Protein AF-A0A2C0EFX5-F1 (afdb_monomer)

Structure (mmCIF, N/CA/C/O backbone):
data_AF-A0A2C0EFX5-F1
#
_entry.id   AF-A0A2C0EFX5-F1
#
loop_
_atom_site.group_PDB
_atom_site.id
_atom_site.type_symbol
_atom_site.label_atom_id
_atom_site.label_alt_id
_atom_site.label_comp_id
_atom_site.label_asym_id
_atom_site.label_entity_id
_atom_site.label_seq_id
_atom_site.pdbx_PDB_ins_code
_atom_site.Cartn_x
_atom_site.Cartn_y
_atom_site.Cartn_z
_atom_site.occupancy
_atom_site.B_iso_or_equiv
_atom_site.auth_seq_id
_atom_site.auth_comp_id
_atom_site.auth_asym_id
_atom_site.auth_atom_id
_atom_site.pdbx_PDB_model_num
ATOM 1 N N . MET A 1 1 ? 9.818 -48.007 -25.450 1.00 40.53 1 MET A N 1
ATOM 2 C CA . MET A 1 1 ? 8.896 -46.866 -25.624 1.00 40.53 1 MET A CA 1
ATOM 3 C C . MET A 1 1 ? 9.176 -45.906 -24.484 1.00 40.53 1 MET A C 1
ATOM 5 O O . MET A 1 1 ? 8.960 -46.279 -23.339 1.00 40.53 1 MET A O 1
ATOM 9 N N . SER A 1 2 ? 9.790 -44.759 -24.771 1.00 42.03 2 SER A N 1
ATOM 10 C CA . SER A 1 2 ? 10.144 -43.770 -23.748 1.00 42.03 2 SER A CA 1
ATOM 11 C C . SER A 1 2 ? 8.914 -42.927 -23.426 1.00 42.03 2 SER A C 1
ATOM 13 O O . SER A 1 2 ? 8.436 -42.193 -24.284 1.00 42.03 2 SER A O 1
ATOM 15 N N . ASN A 1 3 ? 8.397 -43.044 -22.203 1.00 45.78 3 ASN A N 1
ATOM 16 C CA . ASN A 1 3 ? 7.350 -42.163 -21.693 1.00 45.78 3 ASN A CA 1
ATOM 17 C C . ASN A 1 3 ? 7.977 -40.821 -21.306 1.00 45.78 3 ASN A C 1
ATOM 19 O O . ASN A 1 3 ? 8.459 -40.649 -20.189 1.00 45.78 3 ASN A O 1
ATOM 23 N N . THR A 1 4 ? 7.982 -39.862 -22.226 1.00 54.28 4 THR A N 1
ATOM 24 C CA . THR A 1 4 ? 8.197 -38.454 -21.884 1.00 54.28 4 THR A CA 1
ATOM 25 C C . THR A 1 4 ? 6.883 -37.872 -21.384 1.00 54.28 4 THR A C 1
ATOM 27 O O . THR A 1 4 ? 5.953 -37.666 -22.162 1.00 54.28 4 THR A O 1
ATOM 30 N N . VAL A 1 5 ? 6.805 -37.626 -20.075 1.00 57.25 5 VAL A N 1
ATOM 31 C CA . VAL A 1 5 ? 5.749 -36.805 -19.472 1.00 57.25 5 VAL A CA 1
ATOM 32 C C . VAL A 1 5 ? 5.869 -35.393 -20.064 1.00 57.25 5 VAL A C 1
ATOM 34 O O . VAL A 1 5 ? 6.968 -34.833 -20.029 1.00 57.25 5 VAL A O 1
ATOM 37 N N . PRO A 1 6 ? 4.803 -34.808 -20.637 1.00 56.25 6 PRO A N 1
ATOM 38 C CA . PRO A 1 6 ? 4.857 -33.443 -21.140 1.00 56.25 6 PRO A CA 1
ATOM 39 C C . PRO A 1 6 ? 5.128 -32.486 -19.975 1.00 56.25 6 PRO A C 1
ATOM 41 O O . PRO A 1 6 ? 4.400 -32.474 -18.983 1.00 56.25 6 PRO A O 1
ATOM 44 N N . ILE A 1 7 ? 6.196 -31.694 -20.093 1.00 58.59 7 ILE A N 1
ATOM 45 C CA . ILE A 1 7 ? 6.499 -30.601 -19.168 1.00 58.59 7 ILE A CA 1
ATOM 46 C C . ILE A 1 7 ? 5.364 -29.591 -19.321 1.00 58.59 7 ILE A C 1
ATOM 48 O O . ILE A 1 7 ? 5.275 -28.887 -20.326 1.00 58.59 7 ILE A O 1
ATOM 52 N N . GLN A 1 8 ? 4.462 -29.560 -18.345 1.00 55.75 8 GLN A N 1
ATOM 53 C CA . GLN A 1 8 ? 3.417 -28.556 -18.277 1.00 55.75 8 GLN A CA 1
ATOM 54 C C . GLN A 1 8 ? 4.101 -27.200 -18.098 1.00 55.75 8 GLN A C 1
ATOM 56 O O . GLN A 1 8 ? 4.722 -26.948 -17.067 1.00 55.75 8 GLN A O 1
ATOM 61 N N . SER A 1 9 ? 4.045 -26.348 -19.122 1.00 58.72 9 SER A N 1
ATOM 62 C CA . SER A 1 9 ? 4.563 -24.985 -19.044 1.00 58.72 9 SER A CA 1
ATOM 63 C C . SER A 1 9 ? 3.825 -24.261 -17.918 1.00 58.72 9 SER A C 1
ATOM 65 O O . SER A 1 9 ? 2.638 -23.956 -18.050 1.00 58.72 9 SER A O 1
ATOM 67 N N . SER A 1 10 ? 4.492 -24.033 -16.788 1.00 71.12 10 SER A N 1
ATOM 68 C CA . SER A 1 10 ? 3.919 -23.271 -15.685 1.00 71.12 10 SER A CA 1
ATOM 69 C C . SER A 1 10 ? 3.781 -21.820 -16.133 1.00 71.12 10 SER A C 1
ATOM 71 O O . SER A 1 10 ? 4.781 -21.124 -16.308 1.00 71.12 10 SER A O 1
ATOM 73 N N . VAL A 1 11 ? 2.550 -21.365 -16.355 1.00 80.94 11 VAL A N 1
ATOM 74 C CA . VAL A 1 11 ? 2.281 -19.944 -16.574 1.00 80.94 11 VAL A CA 1
ATOM 75 C C . VAL A 1 11 ? 2.477 -19.238 -15.236 1.00 80.94 11 VAL A C 1
ATOM 77 O O . VAL A 1 11 ? 1.734 -19.488 -14.288 1.00 80.94 11 VAL A O 1
ATOM 80 N N . THR A 1 12 ? 3.489 -18.377 -15.147 1.00 87.94 12 THR A N 1
ATOM 81 C CA . THR A 1 12 ? 3.699 -17.519 -13.976 1.00 87.94 12 THR A CA 1
ATOM 82 C C . THR A 1 12 ? 2.827 -16.272 -14.125 1.00 87.94 12 THR A C 1
ATOM 84 O O . THR A 1 12 ? 2.992 -15.545 -15.106 1.00 87.94 12 THR A O 1
ATOM 87 N N . PRO A 1 13 ? 1.892 -15.997 -13.198 1.00 93.31 13 PRO A N 1
ATOM 88 C CA . PRO A 1 13 ? 1.066 -14.798 -13.276 1.00 93.31 13 PRO A CA 1
ATOM 89 C C . PRO A 1 13 ? 1.918 -13.532 -13.107 1.00 93.31 13 PRO A C 1
ATOM 91 O O . PRO A 1 13 ? 2.782 -13.468 -12.233 1.00 93.31 13 PRO A O 1
ATOM 94 N N . GLY A 1 14 ? 1.645 -12.511 -13.925 1.00 92.75 14 GLY A N 1
ATOM 95 C CA . GLY A 1 14 ? 2.325 -11.212 -13.846 1.00 92.75 14 GLY A CA 1
ATOM 96 C C . GLY A 1 14 ? 1.971 -10.412 -12.589 1.00 92.75 14 GLY A C 1
ATOM 97 O O . GLY A 1 14 ? 2.829 -9.746 -12.013 1.00 92.75 14 GLY A O 1
ATOM 98 N N . VAL A 1 15 ? 0.718 -10.527 -12.135 1.00 92.69 15 VAL A N 1
ATOM 99 C CA . VAL A 1 15 ? 0.187 -9.872 -10.933 1.00 92.69 15 VAL A CA 1
ATOM 100 C C . VAL A 1 15 ? -0.633 -10.880 -10.135 1.00 92.69 15 VAL A C 1
ATOM 102 O O . VAL A 1 15 ? -1.428 -11.628 -10.704 1.00 92.69 15 VAL A O 1
ATOM 105 N N . VAL A 1 16 ? -0.462 -10.887 -8.816 1.00 91.19 16 VAL A N 1
ATOM 106 C CA . VAL A 1 16 ? -1.249 -11.695 -7.878 1.00 91.19 16 VAL A CA 1
ATOM 107 C C . VAL A 1 16 ? -1.812 -10.776 -6.803 1.00 91.19 16 VAL A C 1
ATOM 109 O O . VAL A 1 16 ? -1.049 -10.109 -6.111 1.00 91.19 16 VAL A O 1
ATOM 112 N N . LEU A 1 17 ? -3.134 -10.771 -6.639 1.00 89.94 17 LEU A N 1
ATOM 113 C CA . LEU A 1 17 ? -3.820 -10.130 -5.517 1.00 89.94 17 LEU A CA 1
ATOM 114 C C . LEU A 1 17 ? -4.234 -11.208 -4.512 1.00 89.94 17 LEU A C 1
ATOM 116 O O . LEU A 1 17 ? -4.866 -12.197 -4.886 1.00 89.94 17 LEU A O 1
ATOM 120 N N . LYS A 1 18 ? -3.885 -11.015 -3.241 1.00 88.06 18 LYS A N 1
ATOM 121 C CA . LYS A 1 18 ? -4.399 -11.810 -2.123 1.00 88.06 18 LYS A CA 1
ATOM 122 C C . LYS A 1 18 ? -5.098 -10.898 -1.132 1.00 88.06 18 LYS A C 1
ATOM 124 O O . LYS A 1 18 ? -4.483 -9.956 -0.647 1.00 88.06 18 LYS A O 1
ATOM 129 N N . THR A 1 19 ? -6.329 -11.241 -0.784 1.00 87.50 19 THR A N 1
ATOM 130 C CA . THR A 1 19 ? -7.151 -10.480 0.159 1.00 87.50 19 THR A CA 1
ATOM 131 C C . THR A 1 19 ? -7.339 -11.272 1.442 1.00 87.50 19 THR A C 1
ATOM 133 O O . THR A 1 19 ? -7.639 -12.469 1.409 1.00 87.50 19 THR A O 1
ATOM 136 N N . LYS A 1 20 ? -7.175 -10.601 2.583 1.00 87.25 20 LYS A N 1
ATOM 137 C CA . LYS A 1 20 ? -7.499 -11.121 3.913 1.00 87.25 20 LYS A CA 1
ATOM 1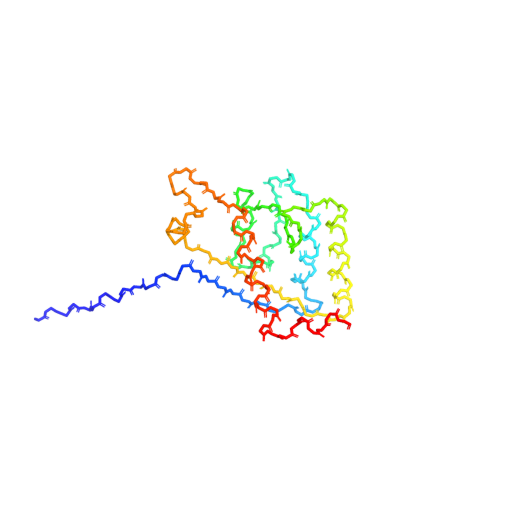38 C C . LYS A 1 20 ? -8.422 -10.137 4.625 1.00 87.25 20 LYS A C 1
ATOM 140 O O . LYS A 1 20 ? -8.174 -8.936 4.619 1.00 87.25 20 LYS A O 1
ATOM 145 N N . PHE A 1 21 ? -9.444 -10.660 5.292 1.00 89.44 21 PHE A N 1
ATOM 146 C CA . PHE A 1 21 ? -10.299 -9.880 6.183 1.00 89.44 21 PHE A CA 1
ATOM 147 C C . PHE A 1 21 ? -9.847 -10.078 7.626 1.00 89.44 21 PHE A C 1
ATOM 149 O O . PHE A 1 21 ? -9.628 -11.207 8.072 1.00 89.44 21 PHE A O 1
ATOM 156 N N . VAL A 1 22 ? -9.691 -8.978 8.352 1.00 88.81 22 VAL A N 1
ATOM 157 C CA . VAL A 1 22 ? -9.206 -8.963 9.728 1.00 88.81 22 VAL A CA 1
ATOM 158 C C . VAL A 1 22 ? -10.310 -8.418 10.625 1.00 88.81 22 VAL A C 1
ATOM 160 O O . VAL A 1 22 ? -10.762 -7.286 10.462 1.00 88.81 22 VAL A O 1
ATOM 163 N N . LEU A 1 23 ? -10.767 -9.256 11.555 1.00 89.44 23 LEU A N 1
ATOM 164 C CA . LEU A 1 23 ? -11.830 -8.903 12.490 1.00 89.44 23 LEU A CA 1
ATOM 165 C C . LEU A 1 23 ? -11.347 -7.874 13.529 1.00 89.44 23 LEU A C 1
ATOM 167 O O . LEU A 1 23 ? -10.163 -7.894 13.906 1.00 89.44 23 LEU A O 1
ATOM 171 N N . PRO A 1 24 ? -12.260 -7.021 14.0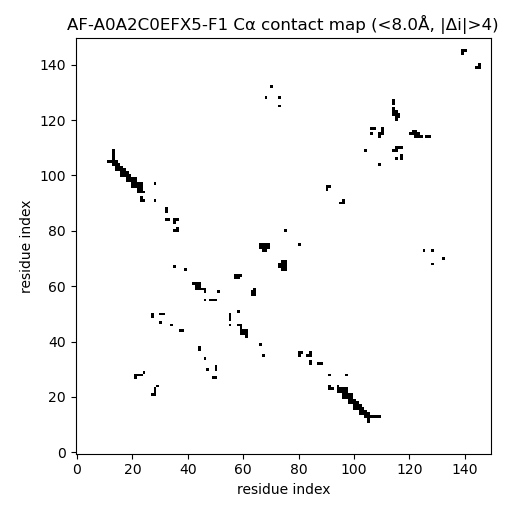30 1.00 83.81 24 PRO A N 1
ATOM 172 C CA . PRO A 1 24 ? -11.972 -6.146 15.164 1.00 83.81 24 PRO A CA 1
ATOM 173 C C . PRO A 1 24 ? -11.575 -6.986 16.390 1.00 83.81 24 PRO A C 1
ATOM 175 O O . PRO A 1 24 ? -12.131 -8.060 16.621 1.00 83.81 24 PRO A O 1
ATOM 178 N N . GLY A 1 25 ? -10.590 -6.527 17.167 1.00 81.81 25 GLY A N 1
ATOM 179 C CA . GLY A 1 25 ? -10.088 -7.230 18.356 1.00 81.81 25 GLY A CA 1
ATOM 180 C C . GLY A 1 25 ? -9.033 -8.311 18.095 1.00 81.81 25 GLY A C 1
ATOM 181 O O . GLY A 1 25 ? -8.560 -8.933 19.042 1.00 81.81 25 GLY A O 1
ATOM 182 N N . SER A 1 26 ? -8.644 -8.548 16.839 1.00 86.12 26 SER A N 1
ATOM 183 C CA . SER A 1 26 ? -7.519 -9.437 16.531 1.00 86.12 26 SER A CA 1
ATOM 184 C C . SER A 1 26 ? -6.171 -8.728 16.693 1.00 86.12 26 SER A C 1
ATOM 186 O O . SER A 1 26 ? -6.031 -7.555 16.338 1.00 86.12 26 SER A O 1
ATOM 188 N N . ASP A 1 27 ? -5.145 -9.470 17.124 1.00 84.94 27 ASP A N 1
ATOM 189 C CA . ASP A 1 27 ? -3.765 -8.965 17.197 1.00 84.94 27 ASP A CA 1
ATOM 190 C C . ASP A 1 27 ? -3.318 -8.346 15.864 1.00 84.94 27 ASP A C 1
ATOM 192 O O . ASP A 1 27 ? -2.615 -7.344 15.843 1.00 84.94 27 ASP A O 1
ATOM 196 N N . ALA A 1 28 ? -3.742 -8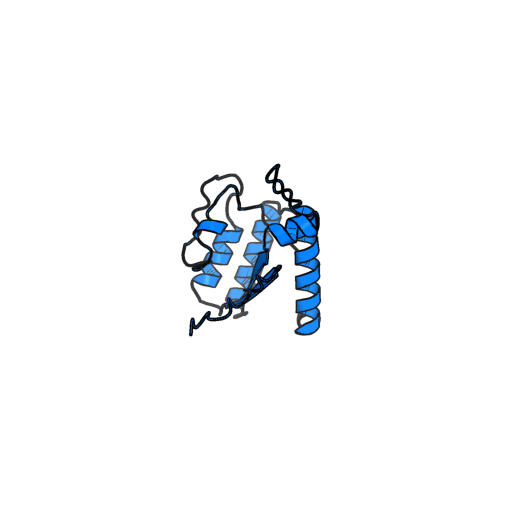.916 14.731 1.00 82.12 28 ALA A N 1
ATOM 197 C CA . ALA A 1 28 ? -3.389 -8.423 13.401 1.00 82.12 28 ALA A CA 1
ATOM 198 C C . ALA A 1 28 ? -3.902 -6.997 13.130 1.00 82.12 28 ALA A C 1
ATOM 200 O O . ALA A 1 28 ? -3.202 -6.218 12.488 1.00 82.12 28 ALA A O 1
ATOM 201 N N . PHE A 1 29 ? -5.084 -6.628 13.635 1.00 86.69 29 PHE A N 1
ATOM 202 C CA . PHE A 1 29 ? -5.582 -5.256 13.514 1.00 86.69 29 PHE A CA 1
ATOM 203 C C . PHE A 1 29 ? -4.737 -4.316 14.382 1.00 86.69 29 PHE A C 1
ATOM 205 O O . PHE A 1 29 ? -4.214 -3.315 13.894 1.00 86.69 29 PHE A O 1
ATOM 212 N N . GLN A 1 30 ? -4.532 -4.672 15.651 1.00 84.31 30 GLN A N 1
ATOM 213 C CA . GLN A 1 30 ? -3.748 -3.864 16.588 1.00 84.31 30 GLN A CA 1
ATOM 214 C C . GLN A 1 30 ? -2.315 -3.624 16.082 1.00 84.31 30 GLN A C 1
ATOM 216 O O . GLN A 1 30 ? -1.830 -2.494 16.051 1.00 84.31 30 GLN A O 1
ATOM 221 N N . ASN A 1 31 ? -1.671 -4.670 15.576 1.00 82.88 31 ASN A N 1
ATOM 222 C CA . ASN A 1 31 ? -0.337 -4.589 15.001 1.00 82.88 31 ASN A CA 1
ATOM 223 C C . ASN A 1 31 ? -0.285 -3.703 13.730 1.00 82.88 31 ASN A C 1
ATOM 225 O O . ASN A 1 31 ? 0.754 -3.107 13.443 1.00 82.88 31 ASN A O 1
ATOM 229 N N . TYR A 1 32 ? -1.379 -3.578 12.963 1.00 83.19 32 TYR A N 1
ATOM 230 C CA . TYR A 1 32 ? -1.453 -2.639 11.833 1.00 83.19 32 TYR A CA 1
ATOM 231 C C . TYR A 1 32 ? -1.469 -1.185 12.303 1.00 83.19 32 TYR A C 1
ATOM 233 O O . TYR A 1 32 ? -0.748 -0.350 11.756 1.00 83.19 32 TYR A O 1
ATOM 241 N N . ILE A 1 33 ? -2.242 -0.892 13.350 1.00 84.81 33 ILE A N 1
ATOM 242 C CA . ILE A 1 33 ? -2.284 0.437 13.975 1.00 84.81 33 ILE A CA 1
ATOM 243 C C . ILE A 1 33 ? -0.880 0.843 14.452 1.00 84.81 33 ILE A C 1
ATOM 245 O O . ILE A 1 33 ? -0.472 1.991 14.281 1.00 84.81 33 ILE A O 1
ATOM 249 N N . GLU A 1 34 ? -0.117 -0.101 15.003 1.00 82.75 34 GLU A N 1
ATOM 250 C CA . GLU A 1 34 ? 1.276 0.113 15.414 1.00 82.75 34 GLU A CA 1
ATOM 251 C C . GLU A 1 34 ? 2.225 0.298 14.221 1.00 82.75 34 GLU A C 1
ATOM 253 O O . GLU A 1 34 ? 3.108 1.150 14.259 1.00 82.75 34 GLU A O 1
ATOM 258 N N . TYR A 1 35 ? 2.018 -0.440 13.127 1.00 79.50 35 TYR A N 1
ATOM 259 C CA . TYR A 1 35 ? 2.807 -0.300 11.901 1.00 79.50 35 TYR A CA 1
ATOM 260 C C . TYR A 1 35 ? 2.660 1.076 11.232 1.00 79.50 35 TYR A C 1
ATOM 262 O O . TYR A 1 35 ? 3.630 1.573 10.650 1.00 79.50 35 TYR A O 1
ATOM 270 N N . VAL A 1 36 ? 1.473 1.693 11.294 1.00 82.31 36 VAL A N 1
ATOM 271 C CA . VAL A 1 36 ? 1.235 3.048 10.757 1.00 82.31 36 VAL A CA 1
ATOM 272 C C . VAL A 1 36 ? 2.064 4.102 11.498 1.00 82.31 36 VAL A C 1
ATOM 274 O O . VAL A 1 36 ? 2.535 5.054 10.882 1.00 82.31 36 VAL A O 1
ATOM 277 N N . ASP A 1 37 ? 2.297 3.892 12.792 1.00 75.50 37 ASP A N 1
ATOM 278 C CA . ASP A 1 37 ? 3.031 4.795 13.688 1.00 75.50 37 ASP A CA 1
ATOM 279 C C . ASP A 1 37 ? 4.557 4.620 13.632 1.00 75.50 37 ASP A C 1
ATOM 281 O O . ASP A 1 37 ? 5.287 5.133 14.478 1.00 75.50 37 ASP A O 1
ATOM 285 N N . ARG A 1 38 ? 5.068 3.829 12.682 1.00 77.94 38 ARG A N 1
ATOM 286 C CA . ARG A 1 38 ? 6.501 3.547 12.612 1.00 77.94 38 ARG A CA 1
ATOM 287 C C . ARG A 1 38 ? 7.294 4.756 12.114 1.00 77.94 38 ARG A C 1
ATOM 289 O O . ARG A 1 38 ? 6.921 5.436 11.154 1.00 77.94 38 ARG A O 1
ATOM 296 N N . GLU A 1 39 ? 8.484 4.909 12.680 1.00 70.00 39 GLU A N 1
ATOM 297 C CA . GLU A 1 39 ? 9.501 5.825 12.171 1.00 70.00 39 GLU A CA 1
ATOM 298 C C . GLU A 1 39 ? 10.042 5.330 10.822 1.00 70.00 39 GLU A C 1
ATOM 300 O O . GLU A 1 39 ? 10.635 4.254 10.743 1.00 70.00 39 GLU A O 1
ATOM 305 N N . GLU A 1 40 ? 9.886 6.128 9.763 1.00 65.19 40 GLU A N 1
ATOM 306 C CA . GLU A 1 40 ? 10.396 5.802 8.417 1.00 65.19 40 GLU A CA 1
ATOM 307 C C . GLU A 1 40 ? 11.929 5.754 8.360 1.00 65.19 40 GLU A C 1
ATOM 309 O O . GLU A 1 40 ? 12.498 5.035 7.546 1.00 65.19 40 GLU A O 1
ATOM 314 N N . ALA A 1 41 ? 12.604 6.520 9.222 1.00 51.72 41 ALA A N 1
ATOM 315 C CA . ALA A 1 41 ? 14.054 6.712 9.190 1.00 51.72 41 ALA A CA 1
ATOM 316 C C . ALA A 1 41 ? 14.860 5.572 9.838 1.00 51.72 41 ALA A C 1
ATOM 318 O O . ALA A 1 41 ? 16.088 5.564 9.751 1.00 51.72 41 ALA A O 1
ATOM 319 N N . LYS A 1 42 ? 14.206 4.620 10.516 1.00 52.12 42 LYS A N 1
ATOM 320 C CA . LYS A 1 42 ? 14.903 3.500 11.154 1.00 52.12 42 LYS A CA 1
ATOM 321 C C . LYS A 1 42 ? 14.999 2.348 10.164 1.00 52.12 42 LYS A C 1
ATOM 323 O O . LYS A 1 42 ? 14.009 1.679 9.886 1.00 52.12 42 LYS A O 1
ATOM 328 N N . SER A 1 43 ? 16.219 2.076 9.706 1.00 45.66 43 SER A N 1
ATOM 329 C CA . SER A 1 43 ? 16.619 0.937 8.865 1.00 45.66 43 SER A CA 1
ATOM 330 C C . SER A 1 43 ? 16.388 -0.442 9.507 1.00 45.66 43 SER A C 1
ATOM 332 O O . SER A 1 43 ? 16.950 -1.430 9.066 1.00 45.66 43 SER A O 1
ATOM 334 N N . GLU A 1 44 ? 15.593 -0.528 10.567 1.00 47.84 44 GLU A N 1
ATOM 335 C CA . GLU A 1 44 ? 15.208 -1.757 11.249 1.00 47.84 44 GLU A CA 1
ATOM 336 C C . GLU A 1 44 ? 13.759 -1.592 11.704 1.00 47.84 44 GLU A C 1
ATOM 338 O O . GLU A 1 44 ? 13.450 -1.471 12.894 1.00 47.84 44 GLU A O 1
ATOM 343 N N . VAL A 1 45 ? 12.838 -1.534 10.743 1.00 52.53 45 VAL A N 1
ATOM 344 C CA . VAL A 1 45 ? 11.425 -1.709 11.064 1.00 52.53 45 VAL A CA 1
ATOM 345 C C . VAL A 1 45 ? 11.269 -3.160 11.516 1.00 52.53 45 VAL A C 1
ATOM 347 O O . VAL A 1 45 ? 11.132 -4.065 10.696 1.00 52.53 45 VAL A O 1
ATOM 350 N N . LYS A 1 46 ? 11.313 -3.402 12.831 1.00 53.22 46 LYS A N 1
ATOM 351 C CA . LYS A 1 46 ? 10.929 -4.689 13.421 1.00 53.22 46 LYS A CA 1
ATOM 352 C C . LYS A 1 46 ? 9.427 -4.862 13.235 1.00 53.22 46 LYS A C 1
ATOM 354 O O . LYS A 1 46 ? 8.642 -4.575 14.134 1.00 53.22 46 LYS A O 1
ATOM 359 N N . LEU A 1 47 ? 9.025 -5.271 12.035 1.00 57.44 47 LEU A N 1
ATOM 360 C CA . LEU A 1 47 ? 7.651 -5.662 11.777 1.00 57.44 47 LEU A CA 1
ATOM 361 C C . LEU A 1 47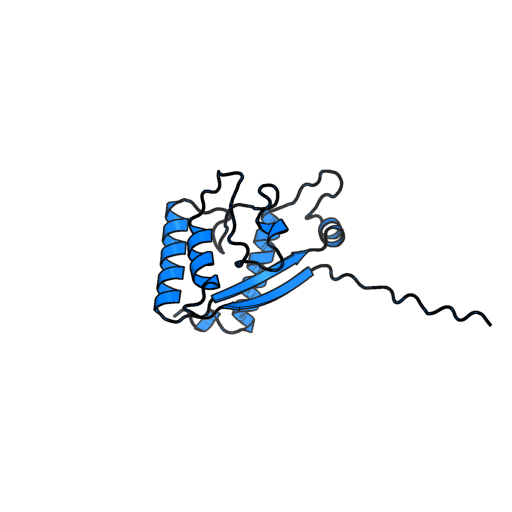 ? 7.298 -6.810 12.697 1.00 57.44 47 LEU A C 1
ATOM 363 O O . LEU A 1 47 ? 8.077 -7.751 12.843 1.00 57.44 47 LEU A O 1
ATOM 367 N N . ASN A 1 48 ? 6.112 -6.740 13.297 1.00 59.22 48 ASN A N 1
ATOM 368 C CA . ASN A 1 48 ? 5.588 -7.890 14.000 1.00 59.22 48 ASN A CA 1
ATOM 369 C C . ASN A 1 48 ? 5.483 -9.045 12.981 1.00 59.22 48 ASN A C 1
ATOM 371 O O . ASN A 1 48 ? 4.751 -8.906 11.998 1.00 59.22 48 ASN A O 1
ATOM 375 N N . PRO A 1 49 ? 6.185 -10.172 13.191 1.00 57.03 49 PRO A N 1
ATOM 376 C CA . PRO A 1 49 ? 6.205 -11.280 12.242 1.00 57.03 49 PRO A CA 1
ATOM 377 C C . PRO A 1 49 ? 4.792 -11.822 11.937 1.00 57.03 49 PRO A C 1
ATOM 379 O O . PRO A 1 49 ? 4.513 -12.313 10.847 1.00 57.03 49 PRO A O 1
ATOM 382 N N . LYS A 1 50 ? 3.835 -11.636 12.854 1.00 59.50 50 LYS A N 1
ATOM 383 C CA . LYS A 1 50 ? 2.434 -12.046 12.674 1.00 59.50 50 LYS A CA 1
ATOM 384 C C . LYS A 1 50 ? 1.623 -11.156 11.721 1.00 59.50 50 LYS A C 1
ATOM 386 O O . LYS A 1 50 ? 0.517 -11.527 11.336 1.00 59.50 50 LYS A O 1
ATOM 391 N N . MET A 1 51 ? 2.129 -9.979 11.345 1.00 59.56 51 MET A N 1
ATOM 392 C CA . MET A 1 51 ? 1.390 -9.011 10.520 1.00 59.56 51 MET A CA 1
ATOM 393 C C . MET A 1 51 ? 1.190 -9.455 9.083 1.00 59.56 51 MET A C 1
ATOM 395 O O . MET A 1 51 ? 0.126 -9.274 8.490 1.00 59.56 51 MET A O 1
ATOM 399 N N . PHE A 1 52 ? 2.242 -10.043 8.536 1.00 63.50 52 PHE A N 1
ATOM 400 C CA . PHE A 1 52 ? 2.290 -10.527 7.176 1.00 63.50 52 PHE A CA 1
ATOM 401 C C . PHE A 1 52 ? 2.948 -11.894 7.221 1.00 63.50 52 PHE A C 1
ATOM 403 O O . PHE A 1 52 ? 4.031 -12.043 6.679 1.00 63.50 52 PHE A O 1
ATOM 410 N N . GLU A 1 53 ? 2.339 -12.874 7.898 1.00 59.88 53 GLU A N 1
ATOM 411 C CA . GLU A 1 53 ? 2.967 -14.181 8.164 1.00 59.88 53 GLU A CA 1
ATOM 412 C C . GLU A 1 53 ? 3.649 -14.805 6.927 1.00 59.88 53 GLU A C 1
ATOM 414 O O . GLU A 1 53 ? 4.665 -15.478 7.062 1.00 59.88 53 GLU A O 1
ATOM 419 N N . THR A 1 54 ? 3.145 -14.534 5.718 1.00 59.78 54 THR A N 1
ATOM 420 C CA . THR A 1 54 ? 3.716 -15.000 4.440 1.00 59.78 54 THR A CA 1
ATOM 421 C C . THR A 1 54 ? 4.785 -14.078 3.818 1.00 59.78 54 THR A C 1
ATOM 423 O O . THR A 1 54 ? 5.533 -14.523 2.955 1.00 59.78 54 THR A O 1
ATOM 426 N N . TYR A 1 55 ? 4.870 -12.807 4.218 1.00 64.56 55 TYR A N 1
ATOM 427 C CA . TYR A 1 55 ? 5.714 -11.763 3.606 1.00 64.56 55 TYR A CA 1
ATOM 428 C C . TYR A 1 55 ? 6.650 -11.061 4.604 1.00 64.56 55 TYR A C 1
ATOM 430 O O . TYR A 1 55 ? 7.141 -9.968 4.323 1.00 64.56 55 TYR A O 1
ATOM 438 N N . GLN A 1 56 ? 6.891 -11.675 5.765 1.00 60.12 56 GLN A N 1
ATOM 439 C CA . GLN A 1 56 ? 7.676 -11.111 6.870 1.00 60.12 56 GLN A CA 1
ATOM 440 C C . GLN A 1 56 ? 9.065 -10.661 6.411 1.00 60.12 56 GLN A C 1
ATOM 442 O O . GLN A 1 56 ? 9.429 -9.505 6.609 1.00 60.12 56 GLN A O 1
ATOM 447 N N . ASP A 1 57 ? 9.789 -11.542 5.718 1.00 60.31 57 ASP A N 1
ATOM 448 C CA . ASP A 1 57 ? 11.148 -11.274 5.231 1.00 60.31 57 ASP A CA 1
ATOM 449 C C . ASP A 1 57 ? 11.177 -10.171 4.165 1.00 60.31 57 ASP A C 1
ATOM 451 O O . ASP A 1 57 ? 12.145 -9.423 4.052 1.00 60.31 57 ASP A O 1
ATOM 455 N N . TYR A 1 58 ? 10.098 -10.053 3.387 1.00 63.44 58 TYR A N 1
ATOM 456 C CA . TYR A 1 58 ? 9.985 -9.063 2.322 1.00 63.44 58 TYR A CA 1
ATOM 457 C C . TYR A 1 58 ? 9.684 -7.670 2.881 1.00 63.44 58 TYR A C 1
ATOM 459 O O . TYR A 1 58 ? 10.391 -6.716 2.576 1.00 63.44 58 TYR A O 1
ATOM 467 N N . MET A 1 59 ? 8.666 -7.559 3.737 1.00 62.62 59 MET A N 1
ATOM 468 C CA . MET A 1 59 ? 8.253 -6.287 4.340 1.00 62.62 59 MET A CA 1
ATOM 469 C C . MET A 1 59 ? 9.220 -5.837 5.451 1.00 62.62 59 MET A C 1
ATOM 471 O O . MET A 1 59 ? 9.313 -4.653 5.768 1.00 62.62 59 MET A O 1
ATOM 475 N N . GLY A 1 60 ? 9.944 -6.770 6.070 1.00 58.84 60 GLY A N 1
ATOM 476 C CA . GLY A 1 60 ? 10.970 -6.468 7.067 1.00 58.84 60 GLY A CA 1
ATOM 477 C C . GLY A 1 60 ? 12.269 -5.940 6.458 1.00 58.84 60 GLY A C 1
ATOM 478 O O . GLY A 1 60 ? 13.106 -5.430 7.198 1.00 58.84 60 GLY A O 1
ATOM 479 N N . ASN A 1 61 ? 12.447 -6.041 5.134 1.00 63.44 61 ASN A N 1
ATOM 480 C CA . ASN A 1 61 ? 13.646 -5.569 4.454 1.00 63.44 61 ASN A CA 1
ATOM 481 C C . ASN A 1 61 ? 13.588 -4.038 4.252 1.00 63.44 61 ASN A C 1
ATOM 483 O O . ASN A 1 61 ? 12.772 -3.559 3.461 1.00 63.44 61 ASN A O 1
ATOM 487 N N . PRO A 1 62 ? 14.479 -3.261 4.892 1.00 62.66 62 PRO A N 1
ATOM 488 C CA . PRO A 1 62 ? 14.503 -1.802 4.775 1.00 62.66 62 PRO A CA 1
ATOM 489 C C . PRO A 1 62 ? 14.733 -1.301 3.344 1.00 62.66 62 PRO A C 1
ATOM 491 O O . PRO A 1 62 ? 14.264 -0.225 2.996 1.00 62.66 62 PRO A O 1
ATOM 494 N N . GLU A 1 63 ? 15.414 -2.080 2.498 1.00 60.78 63 GLU A N 1
ATOM 495 C CA . GLU A 1 63 ? 15.644 -1.758 1.081 1.00 60.78 63 GLU A CA 1
ATOM 496 C C . GLU A 1 63 ? 14.428 -2.055 0.188 1.00 60.78 63 GLU A C 1
ATOM 498 O O . GLU A 1 63 ? 14.430 -1.721 -0.998 1.00 60.78 63 GLU A O 1
ATOM 503 N N . LYS A 1 64 ? 13.409 -2.742 0.720 1.00 62.69 64 LYS A N 1
ATOM 504 C CA . LYS A 1 64 ? 12.171 -3.109 0.008 1.00 62.69 64 LYS A CA 1
ATOM 505 C C . LYS A 1 64 ? 10.931 -2.426 0.575 1.00 62.69 64 LYS A C 1
ATOM 507 O O . LYS A 1 64 ? 9.863 -2.522 -0.028 1.00 62.69 64 LYS A O 1
ATOM 512 N N . THR A 1 65 ? 11.074 -1.728 1.696 1.00 65.12 65 THR A N 1
ATOM 513 C CA . THR A 1 65 ? 9.975 -1.065 2.394 1.00 65.12 65 THR A CA 1
ATOM 514 C C . THR A 1 65 ? 9.995 0.427 2.114 1.00 65.12 65 THR A C 1
ATOM 516 O O . THR A 1 65 ? 10.886 1.146 2.554 1.00 65.12 65 THR A O 1
ATOM 519 N N . SER A 1 66 ? 8.977 0.897 1.394 1.00 68.44 66 SER A N 1
ATOM 520 C CA . SER A 1 66 ? 8.774 2.315 1.107 1.00 68.44 66 SER A CA 1
ATOM 521 C C . SER A 1 66 ? 8.034 3.034 2.244 1.00 68.44 66 SER A C 1
ATOM 523 O O . SER A 1 66 ? 7.501 2.425 3.185 1.00 68.44 66 SER A O 1
ATOM 525 N N . ALA A 1 67 ? 7.954 4.361 2.128 1.00 77.06 67 ALA A N 1
ATOM 526 C CA . ALA A 1 67 ? 7.049 5.171 2.935 1.00 77.06 67 ALA A CA 1
ATOM 527 C C . ALA A 1 67 ? 5.578 4.768 2.701 1.00 77.06 67 ALA A C 1
ATOM 529 O O . ALA A 1 67 ? 5.228 4.193 1.665 1.00 77.06 67 ALA A O 1
ATOM 530 N N . LEU A 1 68 ? 4.715 5.070 3.677 1.00 85.38 68 LEU A N 1
ATOM 531 C CA . LEU A 1 68 ? 3.269 4.892 3.528 1.00 85.38 68 LEU A CA 1
ATOM 532 C C . LEU A 1 68 ? 2.733 5.853 2.462 1.00 85.38 68 LEU A C 1
ATOM 534 O O . LEU A 1 68 ? 3.191 6.989 2.371 1.00 85.38 68 LEU A O 1
ATOM 538 N N . PHE A 1 69 ? 1.723 5.425 1.710 1.00 91.38 69 PHE A N 1
ATOM 539 C CA . PHE A 1 69 ? 0.984 6.273 0.778 1.00 91.38 69 PHE A CA 1
ATOM 540 C C . PHE A 1 69 ? -0.522 6.046 0.952 1.00 91.38 69 PHE A C 1
ATOM 542 O O . PHE A 1 69 ? -0.953 5.011 1.461 1.00 91.38 69 PHE A O 1
ATOM 549 N N . THR A 1 70 ? -1.326 7.024 0.547 1.00 92.06 70 THR A N 1
ATOM 550 C CA . THR A 1 70 ? -2.794 6.955 0.563 1.00 92.06 70 THR A CA 1
ATOM 551 C C . THR A 1 70 ? -3.355 7.184 -0.839 1.00 92.06 70 THR A C 1
ATOM 553 O O . THR A 1 70 ? -2.611 7.360 -1.811 1.00 92.06 70 THR A O 1
ATOM 556 N N . GLU A 1 71 ? -4.683 7.227 -0.959 1.00 91.50 71 GLU A N 1
ATOM 557 C CA . GLU A 1 71 ? -5.351 7.643 -2.194 1.00 91.50 71 GLU A CA 1
ATOM 558 C C . GLU A 1 71 ? -4.868 9.018 -2.690 1.00 91.50 71 GLU A C 1
ATOM 560 O O . GLU A 1 71 ? -4.756 9.227 -3.898 1.00 91.50 71 GLU A O 1
ATOM 565 N N . HIS A 1 72 ? -4.541 9.935 -1.775 1.00 90.69 72 HIS A N 1
ATOM 566 C CA . HIS A 1 72 ? -4.285 11.341 -2.102 1.00 90.69 72 HIS A CA 1
ATOM 567 C C . HIS A 1 72 ? -2.829 11.778 -1.909 1.00 90.69 72 HIS A C 1
ATOM 569 O O . HIS A 1 72 ? -2.443 12.825 -2.423 1.00 90.69 72 HIS A O 1
ATOM 575 N N . ALA A 1 73 ? -2.010 10.991 -1.206 1.00 91.69 73 ALA A N 1
ATOM 576 C CA . ALA A 1 73 ? -0.624 11.337 -0.907 1.00 91.69 73 ALA A CA 1
ATOM 577 C C . ALA A 1 73 ? 0.327 10.188 -1.258 1.00 91.69 73 ALA A C 1
ATOM 579 O O . ALA A 1 73 ? 0.041 9.031 -0.960 1.00 91.69 73 ALA A O 1
ATOM 580 N N . ASN A 1 74 ? 1.472 10.498 -1.876 1.00 90.69 74 ASN A N 1
ATOM 581 C CA . ASN A 1 74 ? 2.545 9.523 -2.145 1.00 90.69 74 ASN A CA 1
ATOM 582 C C . ASN A 1 74 ? 3.414 9.242 -0.910 1.00 90.69 74 ASN A C 1
ATOM 584 O O . ASN A 1 74 ? 4.162 8.272 -0.895 1.00 90.69 74 ASN A O 1
ATOM 588 N N . ARG A 1 75 ? 3.341 10.115 0.097 1.00 90.06 75 ARG A N 1
ATOM 589 C CA . ARG A 1 75 ? 4.037 10.005 1.376 1.00 90.06 75 ARG A CA 1
ATOM 590 C C . ARG A 1 75 ? 3.236 10.753 2.434 1.00 90.06 75 ARG A C 1
ATOM 592 O O . ARG A 1 75 ? 2.668 11.792 2.109 1.00 90.06 75 ARG A O 1
ATOM 599 N N . LEU A 1 76 ? 3.203 10.247 3.662 1.00 86.94 76 LEU A N 1
ATOM 600 C CA . LEU A 1 76 ? 2.521 10.905 4.776 1.00 86.94 76 LEU A CA 1
ATOM 601 C C . LEU A 1 76 ? 3.527 11.650 5.655 1.00 86.94 76 LEU A C 1
ATOM 603 O O . LEU A 1 76 ? 4.582 11.119 6.001 1.00 86.94 76 LEU A O 1
ATOM 607 N N . SER A 1 77 ? 3.164 12.862 6.058 1.00 88.62 77 SER A N 1
ATOM 608 C CA . SER A 1 77 ? 3.767 13.557 7.195 1.00 88.62 77 SER A CA 1
ATOM 609 C C . SER A 1 77 ? 3.425 12.864 8.518 1.00 88.62 77 SER A C 1
ATOM 611 O O . SER A 1 77 ? 2.457 12.109 8.613 1.00 88.62 77 SER A O 1
ATOM 613 N N . GLU A 1 78 ? 4.170 13.172 9.580 1.00 86.25 78 GLU A N 1
ATOM 614 C CA . GLU A 1 78 ? 3.892 12.634 10.920 1.00 86.25 78 GLU A CA 1
ATOM 615 C C . GLU A 1 78 ? 2.480 12.985 11.419 1.00 86.25 78 GLU A C 1
ATOM 617 O O . GLU A 1 78 ? 1.797 12.151 12.014 1.00 86.25 78 GLU A O 1
ATOM 622 N N . SER A 1 79 ? 1.984 14.188 11.108 1.00 89.50 79 SER A N 1
ATOM 623 C CA . SER A 1 79 ? 0.598 14.564 11.411 1.00 89.50 79 SER A CA 1
ATOM 624 C C . SER A 1 79 ? -0.420 13.713 10.651 1.00 89.50 79 SER A C 1
ATOM 626 O O . SER A 1 79 ? -1.401 13.272 11.243 1.00 89.50 79 SER A O 1
ATOM 628 N N . GLU A 1 80 ? -0.182 13.434 9.366 1.00 90.19 80 GLU A N 1
ATOM 629 C CA . GLU A 1 80 ? -1.080 12.599 8.558 1.00 90.19 80 GLU A CA 1
ATOM 630 C C . GLU A 1 80 ? -1.056 11.135 9.008 1.00 90.19 80 GLU A C 1
ATOM 632 O O . GLU A 1 80 ? -2.107 10.496 9.045 1.00 90.19 80 GLU A O 1
ATOM 637 N N . LYS A 1 81 ? 0.107 10.604 9.411 1.00 89.19 81 LYS A N 1
ATOM 638 C CA . LYS A 1 81 ? 0.206 9.264 10.013 1.00 89.19 81 LYS A CA 1
ATOM 639 C C . LYS A 1 81 ? -0.594 9.174 11.303 1.00 89.19 81 LYS A C 1
ATOM 641 O O . LYS A 1 81 ? -1.330 8.208 11.490 1.00 89.19 81 LYS A O 1
ATOM 646 N N . LYS A 1 82 ? -0.503 10.191 12.166 1.00 90.06 82 LYS A N 1
ATOM 647 C CA . LYS A 1 82 ? -1.281 10.248 13.407 1.00 90.06 82 LYS A CA 1
ATOM 648 C C . LYS A 1 82 ? -2.786 10.248 13.125 1.00 90.06 82 LYS A C 1
ATOM 650 O O . LYS A 1 82 ? -3.507 9.452 13.722 1.00 90.06 82 LYS A O 1
ATOM 655 N N . SER A 1 83 ? -3.250 11.065 12.179 1.00 91.44 83 SER A N 1
ATOM 656 C CA . SER A 1 83 ? -4.658 11.061 11.763 1.00 91.44 83 SER A CA 1
ATOM 657 C C . SER A 1 83 ? -5.083 9.713 11.172 1.00 91.44 83 SER A C 1
ATOM 659 O O . SER A 1 83 ? -6.147 9.203 11.512 1.00 91.44 83 SER A O 1
ATOM 661 N N . LEU A 1 84 ? -4.241 9.086 10.344 1.00 91.44 84 LEU A N 1
ATOM 662 C CA . LEU A 1 84 ? -4.502 7.752 9.800 1.00 91.44 84 LEU A CA 1
ATOM 663 C C . LEU A 1 84 ? -4.633 6.705 10.914 1.00 91.44 84 LEU A C 1
ATOM 665 O O . LEU A 1 84 ? -5.581 5.921 10.922 1.00 91.44 84 LEU A O 1
ATOM 669 N N . LYS A 1 85 ? -3.725 6.728 11.892 1.00 91.00 85 LYS A N 1
ATOM 670 C CA . LYS A 1 85 ? -3.752 5.852 13.067 1.00 91.00 85 LYS A CA 1
ATOM 671 C C . LYS A 1 85 ? -5.042 6.020 13.873 1.00 91.00 85 LYS A C 1
ATOM 673 O O . LYS A 1 85 ? -5.656 5.029 14.262 1.00 91.00 85 LYS A O 1
ATOM 678 N N . GLU A 1 86 ? -5.466 7.260 14.106 1.00 93.50 86 GLU A N 1
ATOM 679 C CA . GLU A 1 86 ? -6.712 7.576 14.815 1.00 93.50 86 GLU A CA 1
ATOM 680 C C . GLU A 1 86 ? -7.950 7.059 14.063 1.00 93.50 86 GLU A C 1
ATOM 682 O O . GLU A 1 86 ? -8.854 6.501 14.692 1.00 93.50 86 GLU A O 1
ATOM 687 N N . MET A 1 87 ? -7.967 7.144 12.726 1.00 92.56 87 MET A N 1
ATOM 688 C CA . MET A 1 87 ? -9.037 6.558 11.908 1.00 92.56 87 MET A CA 1
ATOM 689 C C . MET A 1 87 ? -9.108 5.033 12.063 1.00 92.56 87 MET A C 1
ATOM 691 O O . MET A 1 87 ? -10.183 4.496 12.327 1.00 92.56 87 MET A O 1
ATOM 695 N N . PHE A 1 88 ? -7.974 4.328 11.971 1.00 91.50 88 PHE A N 1
ATOM 696 C CA . PHE A 1 88 ? -7.948 2.871 12.159 1.00 91.50 88 PHE A CA 1
ATOM 697 C C . PHE A 1 88 ? -8.327 2.451 13.583 1.00 91.50 88 PHE A C 1
ATOM 699 O O . PHE A 1 88 ? -9.032 1.457 13.756 1.00 91.50 88 PHE A O 1
ATOM 706 N N . LYS A 1 89 ? -7.916 3.216 14.601 1.00 92.06 89 LYS A N 1
ATOM 707 C CA . LYS A 1 89 ? -8.318 2.978 15.993 1.00 92.06 89 LYS A CA 1
ATOM 708 C C . LYS A 1 89 ? -9.829 3.130 16.175 1.00 92.06 89 LYS A C 1
ATOM 710 O O . LYS A 1 89 ? -10.461 2.250 16.749 1.00 92.06 89 LYS A O 1
ATOM 715 N N . THR A 1 90 ? -10.412 4.193 15.626 1.00 93.88 90 THR A N 1
ATOM 716 C CA . THR A 1 90 ? -11.865 4.421 15.672 1.00 93.88 90 THR A CA 1
ATOM 717 C C . THR A 1 90 ? -12.621 3.295 14.962 1.00 93.88 90 THR A C 1
ATOM 719 O O . THR A 1 90 ? -13.599 2.770 15.486 1.00 93.88 90 THR A O 1
ATOM 722 N N . ALA A 1 91 ? -12.144 2.861 13.791 1.00 90.81 91 ALA A N 1
ATOM 723 C CA . ALA A 1 91 ? -12.731 1.741 13.058 1.00 90.81 91 ALA A CA 1
ATOM 724 C C . ALA A 1 91 ? -12.681 0.434 13.869 1.00 90.81 91 ALA A C 1
ATOM 726 O O . ALA A 1 91 ? -13.684 -0.280 13.939 1.00 90.81 91 ALA A O 1
ATOM 727 N N . HIS A 1 92 ? -11.548 0.151 14.520 1.00 88.56 92 HIS A N 1
ATOM 728 C CA . HIS A 1 92 ? -11.398 -0.990 15.421 1.00 88.56 92 HIS A CA 1
ATOM 729 C C . HIS A 1 92 ? -12.401 -0.928 16.583 1.00 88.56 92 HIS A C 1
ATOM 731 O O . HIS A 1 92 ? -13.087 -1.912 16.856 1.00 88.56 92 HIS A O 1
ATOM 737 N N . GLU A 1 93 ? -12.489 0.209 17.279 1.00 91.25 93 GLU A N 1
ATOM 738 C CA . GLU A 1 93 ? -13.410 0.421 18.409 1.00 91.25 93 GLU A CA 1
ATOM 739 C C . GLU A 1 93 ? -14.881 0.273 17.993 1.00 91.25 93 GLU A C 1
ATOM 741 O O . GLU A 1 93 ? -15.679 -0.291 18.739 1.00 91.25 93 GLU A O 1
ATOM 746 N N . ASN A 1 94 ? -15.216 0.681 16.767 1.00 93.69 94 ASN A N 1
ATOM 747 C CA . ASN A 1 94 ? -16.553 0.542 16.188 1.00 93.69 94 ASN A CA 1
ATOM 748 C C . ASN A 1 94 ? -16.859 -0.866 15.644 1.00 93.69 94 ASN A C 1
ATOM 750 O O . ASN A 1 94 ? -17.922 -1.077 15.063 1.00 93.69 94 ASN A O 1
ATOM 754 N N . GLY A 1 95 ? -15.952 -1.836 15.790 1.00 91.88 95 GLY A N 1
ATOM 755 C CA . GLY A 1 95 ? -16.177 -3.202 15.317 1.00 91.88 95 GLY A CA 1
ATOM 756 C C . GLY A 1 95 ? -16.066 -3.370 13.795 1.00 91.88 95 GLY A C 1
ATOM 757 O O . GLY A 1 95 ? -16.625 -4.314 13.236 1.00 91.88 95 GLY A O 1
ATOM 758 N N . SER A 1 96 ? -15.359 -2.468 13.111 1.00 91.38 96 SER A N 1
ATOM 759 C CA . SER A 1 96 ? -15.167 -2.543 11.658 1.00 91.38 96 SER A CA 1
ATOM 760 C C . SER A 1 96 ? -14.229 -3.690 11.278 1.00 91.38 96 SER A C 1
ATOM 762 O O . SER A 1 96 ? -13.297 -4.020 12.009 1.00 91.38 96 SER A 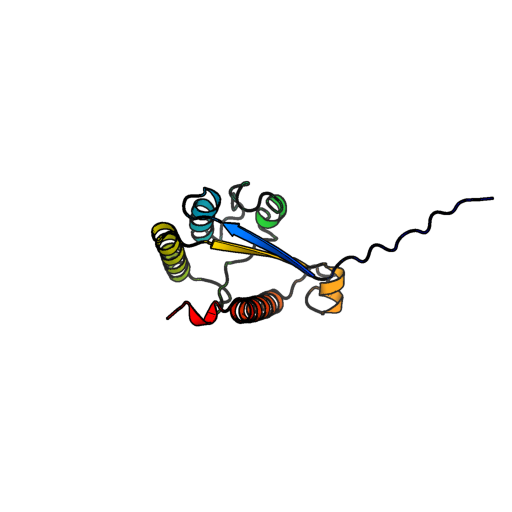O 1
ATOM 764 N N . ILE A 1 97 ? -14.436 -4.267 10.095 1.00 91.06 97 ILE A N 1
ATOM 765 C CA . ILE A 1 97 ? -13.516 -5.245 9.501 1.00 91.06 97 ILE A CA 1
ATOM 766 C C . ILE A 1 97 ? -12.441 -4.494 8.715 1.00 91.06 97 ILE A C 1
ATOM 768 O O . ILE A 1 97 ? -12.757 -3.634 7.893 1.00 91.06 97 ILE A O 1
ATOM 772 N N . MET A 1 98 ? -11.176 -4.853 8.921 1.00 90.00 98 MET A N 1
ATOM 773 C CA . MET A 1 98 ? -10.072 -4.343 8.113 1.00 90.00 98 MET A CA 1
ATOM 774 C C . MET A 1 98 ? -9.835 -5.249 6.903 1.00 90.00 98 MET A C 1
ATOM 776 O O . MET A 1 98 ? -9.689 -6.466 7.032 1.00 90.00 98 MET A O 1
ATOM 780 N N . TRP A 1 99 ? -9.775 -4.632 5.727 1.00 89.94 99 TRP A N 1
ATOM 781 C CA . TRP A 1 99 ? -9.404 -5.278 4.474 1.00 89.94 99 TRP A CA 1
ATOM 782 C C . TRP A 1 99 ? -7.890 -5.159 4.309 1.00 89.94 99 TRP A C 1
ATOM 784 O O . TRP A 1 99 ? -7.346 -4.055 4.323 1.00 89.94 99 TRP A O 1
ATOM 794 N N . GLN A 1 100 ? -7.205 -6.293 4.206 1.00 86.62 100 GLN A N 1
ATOM 795 C CA . GLN A 1 100 ? -5.755 -6.361 4.084 1.00 86.62 100 GLN A CA 1
ATOM 796 C C . GLN A 1 100 ? -5.395 -7.054 2.769 1.00 86.62 100 GLN A C 1
ATOM 798 O O .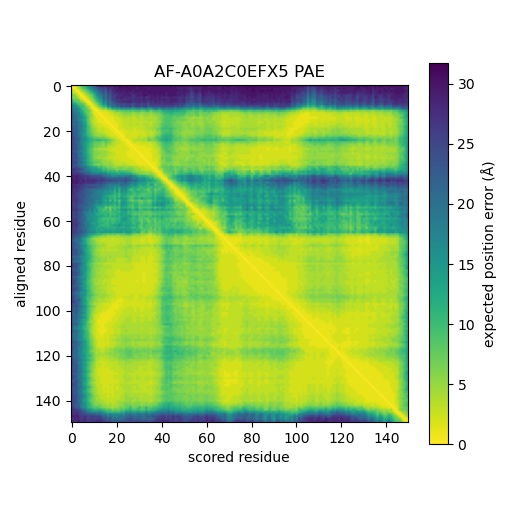 GLN A 1 100 ? -5.317 -8.283 2.692 1.00 86.62 100 GLN A O 1
ATOM 803 N N . ASP A 1 101 ? -5.175 -6.242 1.739 1.00 87.75 101 ASP A N 1
ATOM 804 C CA . ASP A 1 101 ? -4.779 -6.696 0.411 1.00 87.75 101 ASP A CA 1
ATOM 805 C C . ASP A 1 101 ? -3.257 -6.720 0.249 1.00 87.75 101 ASP A C 1
ATOM 807 O O . ASP A 1 101 ? -2.545 -5.810 0.675 1.00 87.75 101 ASP A O 1
ATOM 811 N N . VAL A 1 102 ? -2.753 -7.763 -0.409 1.00 86.69 102 VAL A N 1
ATOM 812 C CA . VAL A 1 102 ? -1.361 -7.876 -0.848 1.00 86.69 102 VAL A CA 1
ATOM 813 C C . VAL A 1 102 ? -1.338 -8.053 -2.358 1.00 86.69 102 VAL A C 1
ATOM 815 O O . VAL A 1 102 ? -1.786 -9.076 -2.879 1.00 86.69 102 VAL A O 1
ATOM 818 N N . ILE A 1 103 ? -0.771 -7.068 -3.052 1.00 88.56 103 ILE A N 1
ATOM 819 C CA . ILE A 1 103 ? -0.517 -7.125 -4.491 1.00 88.56 103 ILE A CA 1
ATOM 820 C C . I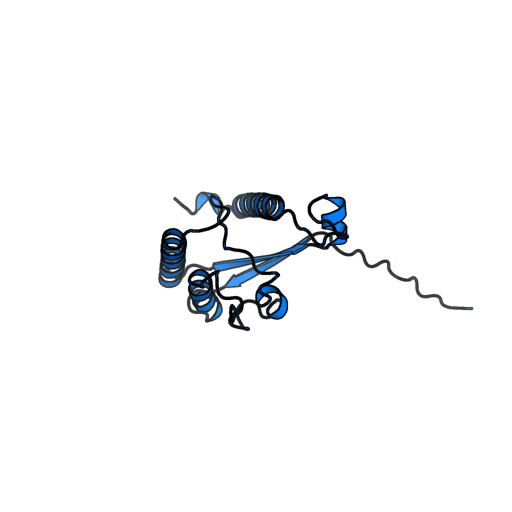LE A 1 103 ? 0.952 -7.485 -4.696 1.00 88.56 103 ILE A C 1
ATOM 822 O O . ILE A 1 103 ? 1.850 -6.787 -4.234 1.00 88.56 103 ILE A O 1
ATOM 826 N N . SER A 1 104 ? 1.203 -8.605 -5.363 1.00 88.25 104 SER A N 1
ATOM 827 C CA . SER A 1 104 ? 2.539 -9.081 -5.718 1.00 88.25 104 SER A CA 1
ATOM 828 C C . SER A 1 104 ? 2.725 -9.027 -7.228 1.00 88.25 104 SER A C 1
ATOM 830 O O . SER A 1 104 ? 1.823 -9.401 -7.979 1.00 88.25 104 SER A O 1
ATOM 832 N N . PHE A 1 105 ? 3.907 -8.605 -7.668 1.00 90.62 105 PHE A N 1
ATOM 833 C CA . PHE A 1 105 ? 4.242 -8.446 -9.079 1.00 90.62 105 PHE A CA 1
ATOM 834 C C . PHE A 1 105 ? 5.412 -9.349 -9.463 1.00 90.62 105 PHE A C 1
ATOM 836 O O . PHE A 1 105 ? 6.374 -9.495 -8.709 1.00 90.62 105 PHE A O 1
ATOM 843 N N . HIS A 1 106 ? 5.345 -9.947 -10.649 1.00 92.56 106 HIS A N 1
ATOM 844 C CA . HIS A 1 106 ? 6.457 -10.689 -11.227 1.00 92.56 106 HIS A CA 1
ATOM 845 C C . HIS A 1 106 ? 7.437 -9.717 -11.899 1.00 92.56 106 HIS A C 1
ATOM 847 O O . HIS A 1 106 ? 7.034 -8.948 -12.767 1.00 92.56 106 HIS A O 1
ATOM 853 N N . ASN A 1 107 ? 8.724 -9.752 -11.533 1.00 92.62 107 ASN A N 1
ATOM 854 C CA . ASN A 1 107 ? 9.707 -8.785 -12.045 1.00 92.62 107 ASN A CA 1
ATOM 855 C C . ASN A 1 107 ? 9.797 -8.745 -13.584 1.00 92.62 107 ASN A C 1
ATOM 857 O O . ASN A 1 107 ? 9.676 -7.647 -14.112 1.00 92.62 107 ASN A O 1
ATOM 861 N N . PRO A 1 108 ? 9.919 -9.874 -14.319 1.00 94.75 108 PRO A N 1
ATOM 862 C CA . PRO A 1 108 ? 9.872 -9.861 -15.784 1.00 94.75 108 PRO A CA 1
ATOM 863 C C . PRO A 1 108 ? 8.631 -9.170 -16.351 1.00 94.75 108 PRO A C 1
ATOM 865 O O . PRO A 1 108 ? 8.739 -8.384 -17.285 1.00 94.75 108 PRO A O 1
ATOM 868 N N . TRP A 1 109 ? 7.466 -9.379 -15.734 1.00 95.25 109 TRP A N 1
ATOM 869 C CA . TRP A 1 109 ? 6.244 -8.694 -16.146 1.00 95.25 109 TRP A CA 1
ATOM 870 C C . TRP A 1 109 ? 6.332 -7.179 -15.900 1.00 95.25 109 TRP A C 1
ATOM 872 O O . TRP A 1 109 ? 5.936 -6.398 -16.759 1.00 95.25 109 TRP A O 1
ATOM 882 N N . LEU A 1 110 ? 6.908 -6.731 -14.777 1.00 95.19 110 LEU A N 1
ATOM 883 C CA . LEU A 1 110 ? 7.159 -5.301 -14.538 1.00 95.19 110 LEU A CA 1
ATOM 884 C C . LEU A 1 110 ? 8.167 -4.692 -15.526 1.00 95.19 110 LEU A C 1
ATOM 886 O O . LEU A 1 110 ? 8.023 -3.517 -15.869 1.00 95.19 110 LEU A O 1
ATOM 890 N N . GLU A 1 111 ? 9.170 -5.455 -15.973 1.00 95.62 111 GLU A N 1
ATOM 891 C CA . GLU A 1 111 ? 10.118 -5.023 -17.015 1.00 95.62 111 GLU A CA 1
ATOM 892 C C . GLU A 1 111 ? 9.407 -4.853 -18.359 1.00 95.62 111 GLU A C 1
ATOM 894 O O . GLU A 1 111 ? 9.572 -3.824 -19.011 1.00 95.62 111 GLU A O 1
ATOM 899 N N . GLU A 1 112 ? 8.544 -5.803 -18.734 1.00 95.19 112 GLU A N 1
ATOM 900 C CA . GLU A 1 112 ? 7.693 -5.706 -19.929 1.00 95.19 112 GLU A CA 1
ATOM 901 C C . GLU A 1 112 ? 6.777 -4.473 -19.890 1.00 95.19 112 GLU A C 1
ATOM 903 O O . GLU A 1 112 ? 6.557 -3.837 -20.920 1.00 95.19 112 GLU A O 1
ATOM 908 N N . GLN A 1 113 ? 6.271 -4.102 -18.707 1.00 95.38 113 GLN A N 1
ATOM 909 C CA . GLN A 1 113 ? 5.463 -2.889 -18.522 1.00 95.38 113 GLN A CA 1
ATOM 910 C C . GLN A 1 113 ? 6.300 -1.598 -18.401 1.00 95.38 113 GLN A C 1
ATOM 912 O O . GLN A 1 113 ? 5.735 -0.508 -18.285 1.00 95.38 113 GLN A O 1
ATOM 917 N N . GLY A 1 114 ? 7.636 -1.683 -18.394 1.00 94.69 114 GLY A N 1
ATOM 918 C CA . GLY A 1 114 ? 8.522 -0.526 -18.223 1.00 94.69 114 GLY A CA 1
ATOM 919 C C . GLY A 1 114 ? 8.401 0.152 -16.851 1.00 94.69 114 GLY A C 1
ATOM 920 O O . GLY A 1 114 ? 8.571 1.370 -16.739 1.00 94.69 114 GLY A O 1
ATOM 921 N N . ILE A 1 115 ? 8.044 -0.619 -15.820 1.00 95.12 115 ILE A N 1
ATOM 922 C CA . ILE A 1 115 ? 7.930 -0.173 -14.421 1.00 95.12 115 ILE A CA 1
ATOM 923 C C . ILE A 1 115 ? 9.187 -0.552 -13.632 1.00 95.12 115 ILE A C 1
ATOM 925 O O . ILE A 1 115 ? 9.563 0.148 -12.696 1.00 95.12 115 ILE A O 1
ATOM 929 N N . TYR A 1 116 ? 9.849 -1.642 -14.015 1.00 95.50 116 TYR A N 1
ATOM 930 C CA . TYR A 1 116 ? 11.083 -2.109 -13.397 1.00 95.50 116 TYR A CA 1
ATOM 931 C C . TYR A 1 116 ? 12.207 -2.183 -14.431 1.00 95.50 116 TYR A C 1
ATOM 933 O O . TYR A 1 116 ? 11.985 -2.583 -15.570 1.00 95.50 116 TYR A O 1
ATOM 941 N N . ASP A 1 117 ? 13.419 -1.811 -14.029 1.00 95.00 117 ASP A N 1
ATOM 942 C CA . ASP A 1 117 ? 14.634 -2.031 -14.806 1.00 95.00 117 ASP A CA 1
ATOM 943 C C . ASP A 1 117 ? 15.491 -3.096 -14.115 1.00 95.00 117 ASP A C 1
ATOM 945 O O . ASP A 1 117 ? 16.150 -2.846 -13.100 1.00 95.00 117 ASP A O 1
ATOM 949 N N . GLY A 1 118 ? 15.516 -4.297 -14.693 1.00 92.50 118 GLY A N 1
ATOM 950 C CA . GLY A 1 118 ? 16.283 -5.425 -14.177 1.00 92.50 118 GLY A CA 1
ATOM 951 C C . GLY A 1 118 ? 17.798 -5.228 -14.179 1.00 92.50 118 GLY A C 1
ATOM 952 O O . GLY A 1 118 ? 18.481 -5.904 -13.399 1.00 92.50 118 GLY A O 1
ATOM 953 N N . LYS A 1 119 ? 18.331 -4.316 -15.008 1.00 92.94 119 LYS A N 1
ATOM 954 C CA . LYS A 1 119 ? 19.770 -4.020 -15.099 1.00 92.94 119 LYS A CA 1
ATOM 955 C C . LYS A 1 119 ? 20.211 -3.089 -13.981 1.00 92.94 119 LYS A C 1
ATOM 957 O O . LYS A 1 119 ? 21.202 -3.374 -13.318 1.00 92.94 119 LYS A O 1
ATOM 962 N N . THR A 1 120 ? 19.474 -2.000 -13.767 1.00 93.62 120 THR A N 1
ATOM 963 C CA . THR A 1 120 ? 19.791 -1.014 -12.718 1.00 93.62 120 THR A CA 1
ATOM 964 C C . THR A 1 120 ? 19.161 -1.354 -11.369 1.00 93.62 120 THR A C 1
ATOM 966 O O . THR A 1 120 ? 19.505 -0.738 -10.367 1.00 93.62 120 THR A O 1
ATOM 969 N N . LYS A 1 121 ? 18.265 -2.351 -11.328 1.00 89.38 121 LYS A N 1
ATOM 970 C CA . LYS A 1 121 ? 17.436 -2.707 -10.166 1.00 89.38 121 LYS A CA 1
ATOM 971 C C . LYS A 1 121 ? 16.542 -1.551 -9.697 1.00 89.38 121 LYS A C 1
ATOM 973 O O . LYS A 1 121 ? 16.128 -1.539 -8.540 1.00 89.38 121 LYS A O 1
ATOM 978 N N . THR A 1 122 ? 16.208 -0.629 -10.601 1.00 89.94 122 THR A N 1
ATOM 979 C CA . THR A 1 122 ? 15.390 0.558 -10.314 1.00 89.94 122 THR A CA 1
ATOM 980 C C . THR A 1 122 ? 13.913 0.276 -10.550 1.00 89.94 122 THR A C 1
ATOM 982 O O . THR A 1 122 ? 13.546 -0.360 -11.537 1.00 89.94 122 THR A O 1
ATOM 985 N N . LEU A 1 123 ? 13.063 0.779 -9.658 1.00 90.44 123 LEU A N 1
ATOM 986 C CA . LEU A 1 123 ? 11.612 0.643 -9.720 1.00 90.44 123 LEU A CA 1
ATOM 987 C C . LEU A 1 123 ? 10.957 2.022 -9.835 1.00 90.44 123 LEU A C 1
ATOM 989 O O . LEU A 1 123 ? 11.287 2.933 -9.079 1.00 90.44 123 LEU A O 1
ATOM 993 N N . ASP A 1 124 ? 10.004 2.173 -10.751 1.00 93.38 124 ASP A N 1
ATOM 994 C CA . ASP A 1 124 ? 9.148 3.357 -10.835 1.00 93.38 124 ASP A CA 1
ATOM 995 C C . ASP A 1 124 ? 8.036 3.260 -9.776 1.00 93.38 124 ASP A C 1
ATOM 997 O O . ASP A 1 124 ? 6.905 2.839 -10.042 1.00 93.38 124 ASP A O 1
ATOM 1001 N N . GLU A 1 125 ? 8.384 3.610 -8.534 1.00 89.94 125 GLU A N 1
ATOM 1002 C CA . GLU A 1 125 ? 7.477 3.534 -7.380 1.00 89.94 125 GLU A CA 1
ATOM 1003 C C . GLU A 1 125 ? 6.199 4.349 -7.590 1.00 89.94 125 GLU A C 1
ATOM 1005 O O . GLU A 1 125 ? 5.114 3.917 -7.199 1.00 89.94 125 GLU A O 1
ATOM 1010 N N . LYS A 1 126 ? 6.298 5.502 -8.261 1.00 92.12 126 LYS A N 1
ATOM 1011 C CA . LYS A 1 126 ? 5.142 6.359 -8.526 1.00 92.12 126 LYS A CA 1
ATOM 1012 C C . LYS A 1 126 ? 4.123 5.642 -9.413 1.00 92.12 126 LYS A C 1
ATOM 1014 O O . LYS A 1 126 ? 2.936 5.658 -9.092 1.00 92.12 126 LYS A O 1
ATOM 1019 N N . LYS A 1 127 ? 4.561 4.980 -10.492 1.00 93.75 127 LYS A N 1
ATOM 1020 C CA . LYS A 1 127 ? 3.656 4.179 -11.334 1.00 93.75 127 LYS A CA 1
ATOM 1021 C C . LYS A 1 127 ? 3.017 3.030 -10.560 1.00 93.75 127 LYS A C 1
ATOM 1023 O O . LYS A 1 127 ? 1.828 2.776 -10.752 1.00 93.75 127 LYS A O 1
ATOM 1028 N N . LEU A 1 128 ? 3.766 2.363 -9.678 1.00 92.25 128 LEU A N 1
ATOM 1029 C CA . LEU A 1 128 ? 3.213 1.306 -8.826 1.00 92.25 128 LEU A CA 1
ATOM 1030 C C . LEU A 1 128 ? 2.156 1.825 -7.843 1.00 92.25 128 LEU A C 1
ATOM 1032 O O . LEU A 1 128 ? 1.111 1.194 -7.673 1.00 92.25 128 LEU A O 1
ATOM 1036 N N . MET A 1 129 ? 2.390 2.980 -7.218 1.00 92.62 129 MET A N 1
ATOM 1037 C CA . MET A 1 129 ? 1.395 3.629 -6.359 1.00 92.62 129 MET A CA 1
ATOM 1038 C C . MET A 1 129 ? 0.142 4.000 -7.161 1.00 92.62 129 MET A C 1
ATOM 1040 O O . MET A 1 129 ? -0.975 3.719 -6.727 1.00 92.62 129 MET A O 1
ATOM 1044 N N . ASP A 1 130 ? 0.313 4.575 -8.355 1.00 94.06 130 ASP A N 1
ATOM 1045 C CA . ASP A 1 130 ? -0.793 5.004 -9.214 1.00 94.06 130 ASP A CA 1
ATOM 1046 C C . ASP A 1 130 ? -1.646 3.808 -9.691 1.00 94.06 130 ASP A C 1
ATOM 1048 O O . ASP A 1 130 ? -2.873 3.852 -9.577 1.00 94.06 130 ASP A O 1
ATOM 1052 N N . VAL A 1 131 ? -1.035 2.697 -10.133 1.00 92.75 131 VAL A N 1
ATOM 1053 C CA . VAL A 1 131 ? -1.791 1.481 -10.504 1.00 92.75 131 VAL A CA 1
ATOM 1054 C C . VAL A 1 131 ? -2.462 0.829 -9.294 1.00 92.75 131 VAL A C 1
ATOM 1056 O O . VAL A 1 131 ? -3.591 0.355 -9.410 1.00 92.75 131 VAL A O 1
ATOM 1059 N N . THR A 1 132 ? -1.829 0.869 -8.117 1.00 92.56 132 THR A N 1
ATOM 1060 C CA . THR A 1 132 ? -2.434 0.366 -6.875 1.00 92.56 132 THR A CA 1
ATOM 1061 C C . THR A 1 132 ? -3.686 1.165 -6.518 1.00 92.56 132 THR A C 1
ATOM 1063 O O . THR A 1 132 ? -4.723 0.577 -6.220 1.00 92.56 132 THR A O 1
ATOM 1066 N N . ARG A 1 133 ? -3.652 2.501 -6.626 1.00 94.38 133 ARG A N 1
ATOM 1067 C CA . ARG A 1 133 ? -4.840 3.349 -6.414 1.00 94.38 133 ARG A CA 1
ATOM 1068 C C . ARG A 1 133 ? -5.962 3.020 -7.391 1.00 94.38 133 ARG A C 1
ATOM 1070 O O . ARG A 1 133 ? -7.114 2.943 -6.978 1.00 94.38 133 ARG A O 1
ATOM 1077 N N . LEU A 1 134 ? -5.640 2.818 -8.669 1.00 93.50 134 LEU A N 1
ATOM 1078 C CA . LEU A 1 134 ? -6.633 2.434 -9.675 1.00 93.50 134 LEU A CA 1
ATOM 1079 C C . LEU A 1 134 ? -7.258 1.069 -9.361 1.00 93.50 134 LEU A C 1
ATOM 1081 O O . LEU A 1 134 ? -8.477 0.934 -9.438 1.00 93.50 134 LEU A O 1
ATOM 1085 N N . ALA A 1 135 ? -6.447 0.091 -8.951 1.00 92.00 135 ALA A N 1
ATOM 1086 C CA . ALA A 1 135 ? -6.928 -1.224 -8.542 1.00 92.00 135 ALA A CA 1
ATOM 1087 C C . ALA A 1 135 ? -7.869 -1.134 -7.329 1.00 92.00 135 ALA A C 1
ATOM 1089 O O . ALA A 1 135 ? -8.961 -1.698 -7.363 1.00 92.00 135 ALA A O 1
ATOM 1090 N N . MET A 1 136 ? -7.497 -0.363 -6.301 1.00 90.88 136 MET A N 1
ATOM 1091 C CA . MET A 1 136 ? -8.335 -0.157 -5.113 1.00 90.88 136 MET A CA 1
ATOM 1092 C C . MET A 1 136 ? -9.647 0.564 -5.440 1.00 90.88 136 MET A C 1
ATOM 1094 O O . MET A 1 136 ? -10.692 0.176 -4.925 1.00 90.88 136 MET A O 1
ATOM 1098 N N . LYS A 1 137 ? -9.628 1.572 -6.324 1.00 91.75 137 LYS A N 1
ATOM 1099 C CA . LYS A 1 137 ? -10.847 2.265 -6.779 1.00 91.75 137 LYS A CA 1
ATOM 1100 C C . LYS A 1 137 ? -11.803 1.323 -7.498 1.00 91.75 137 LYS A C 1
ATOM 1102 O O . LYS A 1 137 ? -12.999 1.322 -7.218 1.00 91.75 137 LYS A O 1
ATOM 1107 N N . GLU A 1 138 ? -11.279 0.505 -8.405 1.00 91.94 138 GLU A N 1
ATOM 1108 C CA . GLU A 1 138 ? -12.088 -0.481 -9.119 1.00 91.94 138 GLU A CA 1
ATOM 1109 C C . GLU A 1 138 ? -12.639 -1.551 -8.164 1.00 91.94 138 GLU A C 1
ATOM 1111 O O . GLU A 1 138 ? -13.800 -1.937 -8.289 1.00 91.94 138 GLU A O 1
ATOM 1116 N N . MET A 1 139 ? -11.850 -1.984 -7.175 1.00 89.56 139 MET A N 1
ATOM 1117 C CA . MET A 1 139 ? -12.310 -2.900 -6.129 1.00 89.56 139 MET A CA 1
ATOM 1118 C C . MET A 1 139 ? -13.455 -2.286 -5.313 1.00 89.56 139 MET A C 1
ATOM 1120 O O . MET A 1 139 ? -14.520 -2.886 -5.219 1.00 89.56 139 MET A O 1
ATOM 1124 N N . GLN A 1 140 ? -13.285 -1.074 -4.777 1.00 87.69 140 GLN A N 1
ATOM 1125 C CA . GLN A 1 140 ? -14.319 -0.392 -3.983 1.00 87.69 140 GLN A CA 1
ATOM 1126 C C . GLN A 1 140 ? -15.635 -0.237 -4.750 1.00 87.69 140 GLN A C 1
ATOM 1128 O O . GLN A 1 140 ? -16.710 -0.421 -4.175 1.00 87.69 140 GLN A O 1
ATOM 1133 N N . LYS A 1 141 ? -15.547 0.056 -6.051 1.00 90.62 141 LYS A N 1
ATOM 1134 C CA . LYS A 1 141 ? -16.703 0.146 -6.941 1.00 90.62 141 LYS A CA 1
ATOM 1135 C C . LYS A 1 141 ? -17.410 -1.194 -7.118 1.00 90.62 141 LYS A C 1
ATOM 1137 O O . LYS A 1 141 ? -18.634 -1.264 -7.033 1.00 90.62 141 LYS A O 1
ATOM 1142 N N . ARG A 1 142 ? -16.658 -2.272 -7.360 1.00 88.62 142 ARG A N 1
ATOM 1143 C CA . ARG A 1 142 ? -17.219 -3.623 -7.546 1.00 88.62 142 ARG A CA 1
ATOM 1144 C C . ARG A 1 142 ? -17.866 -4.170 -6.282 1.00 88.62 142 ARG A C 1
ATOM 1146 O O . ARG A 1 142 ? -18.917 -4.794 -6.372 1.00 88.62 142 ARG A O 1
ATOM 1153 N N . GLU A 1 143 ? -17.272 -3.880 -5.131 1.00 86.06 143 GLU A N 1
ATOM 1154 C CA . GLU A 1 143 ? -17.773 -4.298 -3.821 1.00 86.06 143 GLU A CA 1
ATOM 1155 C C . GLU A 1 143 ? -18.876 -3.367 -3.279 1.00 86.06 143 GLU A C 1
ATOM 1157 O O . GLU A 1 143 ? -19.427 -3.603 -2.206 1.00 86.06 143 GLU A O 1
ATOM 1162 N N . GLY A 1 144 ? -19.218 -2.290 -4.000 1.00 84.69 144 GLY A N 1
ATOM 1163 C CA . GLY A 1 144 ? -20.251 -1.329 -3.601 1.00 84.69 144 GLY A CA 1
ATOM 1164 C C . GLY A 1 144 ? -19.911 -0.505 -2.352 1.00 84.69 144 GLY A C 1
ATOM 1165 O O . GLY A 1 144 ? -20.791 0.153 -1.793 1.00 84.69 144 GLY A O 1
ATOM 1166 N N . ILE A 1 145 ? -18.645 -0.509 -1.924 1.00 79.50 145 ILE A N 1
ATOM 1167 C CA . ILE A 1 145 ? -18.154 0.167 -0.712 1.00 79.50 145 ILE A CA 1
ATOM 1168 C C . ILE A 1 145 ? -18.229 1.688 -0.859 1.00 79.50 145 ILE A C 1
ATOM 1170 O O . ILE A 1 145 ? -18.455 2.388 0.126 1.00 79.50 145 ILE A O 1
ATOM 1174 N N . GLU A 1 146 ? -18.149 2.199 -2.087 1.00 68.00 146 GLU A N 1
ATOM 1175 C CA . GLU A 1 146 ? -18.301 3.624 -2.415 1.00 68.00 146 GLU A CA 1
ATOM 1176 C C . GLU A 1 146 ? -19.592 4.253 -1.846 1.00 68.00 146 GLU A C 1
ATOM 1178 O O . GLU A 1 146 ? -19.641 5.456 -1.608 1.00 68.00 146 GLU A O 1
ATOM 1183 N N . LYS A 1 147 ? -20.630 3.440 -1.593 1.00 55.59 147 LYS A N 1
ATOM 1184 C CA . LYS A 1 147 ? -21.933 3.876 -1.06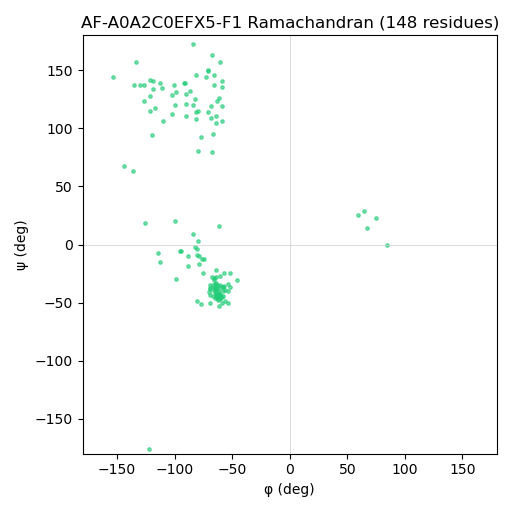0 1.00 55.59 147 LYS A CA 1
ATOM 1185 C C . LYS A 1 147 ? -22.060 3.762 0.462 1.00 55.59 147 LYS A C 1
ATOM 1187 O O . LYS A 1 147 ? -23.086 4.148 1.008 1.00 55.59 147 LYS A O 1
ATOM 1192 N N . SER A 1 148 ? -21.063 3.190 1.134 1.00 51.47 148 SER A N 1
ATOM 1193 C CA . SER A 1 148 ? -21.074 2.924 2.582 1.00 51.47 148 SER A CA 1
ATOM 1194 C C . SER A 1 148 ? -20.388 4.014 3.415 1.00 51.47 148 SER A C 1
ATOM 1196 O O . SER A 1 148 ? -20.426 3.964 4.639 1.00 51.47 148 SER A O 1
ATOM 1198 N N . SER A 1 149 ? -19.767 4.998 2.758 1.00 41.50 149 SER A N 1
ATOM 1199 C CA . SER A 1 149 ? -19.005 6.086 3.390 1.00 41.50 149 SER A CA 1
ATOM 1200 C C . SER A 1 149 ? -19.782 7.409 3.512 1.00 41.50 149 SER A C 1
ATOM 1202 O O . SER A 1 149 ? -19.158 8.460 3.652 1.00 41.50 149 SER A O 1
ATOM 1204 N N . THR A 1 150 ? -21.117 7.368 3.444 1.00 30.61 150 THR A N 1
ATOM 1205 C CA . THR A 1 150 ? -22.018 8.515 3.701 1.00 30.61 150 THR A CA 1
ATOM 1206 C C . THR A 1 150 ? -22.703 8.418 5.047 1.00 30.61 150 THR A C 1
ATOM 1208 O O . THR A 1 150 ? -23.211 7.315 5.348 1.00 30.61 150 THR A O 1
#

Solvent-accessible surface area (backbone atoms only — not comparable to full-atom values): 9242 Å² total; per-residue (Å²): 134,86,86,76,76,79,80,76,80,79,80,76,70,48,67,45,81,47,81,45,82,39,54,47,91,38,69,57,50,57,53,47,45,53,58,55,70,54,69,84,85,49,81,68,55,81,61,62,57,74,69,38,72,92,44,38,75,57,65,43,30,56,95,67,46,74,74,60,61,59,93,87,36,83,56,66,52,74,70,51,33,51,54,52,32,52,51,53,51,50,38,39,76,70,61,37,71,46,81,50,74,47,80,47,72,32,66,71,47,33,38,76,70,71,40,32,38,86,87,81,72,46,67,47,60,67,61,53,52,53,52,49,45,52,52,51,51,53,48,35,58,74,72,52,50,77,73,69,81,116

Mean predicted aligned error: 8.51 Å

pLDDT: mean 80.26, std 15.78, range [30.61, 95.62]

Radius of gyration: 18.65 Å; Cα contacts (8 Å, |Δi|>4): 137; chains: 1; bounding box: 42×61×44 Å

Secondary structure (DSSP, 8-state):
-------------SEEEEEEEE-TT-HHHHHHHHHHT--TT-S-----TTTTTTTHHHHT-TTT-PPP--SS-SS--HHHHHHHHHHHHHHHHTTPPEEEEEEEE-HHHHHHTTSEETTTTEE-HHHHHHHHHHHHHHHH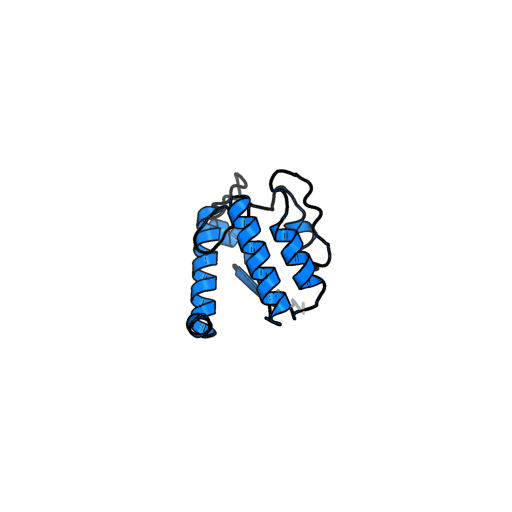HHTTGGGS--

Foldseek 3Di:
DDDDDDDDPDDDDQKDKDKDKAWQPDPLLVLVLVVLQDDLPDQQPPRDCVNCVPCSVQCRHNVNHDADADLVGPHDDNVRSVVVSVVSVVCSVVGHMDMDMDMDGDQVSCVVVVQADPVVRDGVVVVVVVVVSVVVVVVCVVVVVVVVPD

InterPro domains:
  IPR041073 MobL relaxases [PF18555] (12-148)

Organism: Bacillus cereus (NCBI:txid1396)

Sequence (150 aa):
MSNTVPIQSSVTPGVVLKTKFVLPGSDAFQNYIEYVDREEAKSEVKLNPKMFETYQDYMGNPEKTSALFTEHANRLSESEKKSLKEMFKTAHENGSIMWQDVISFHNPWLEEQGIYDGKTKTLDEKKLMDVTRLAMKEMQKREGIEKSST